Protein AF-A0A349UKY9-F1 (afdb_monomer)

Nearest PDB structures (foldseek):
  5ol2-assembly2_D  TM=9.717E-01  e=6.155E-04  Clostridioides difficile
  7qh2-assembly1_D  TM=9.068E-01  e=9.927E-04  Acetobacterium woodii
  3ih5-assembly1_B  TM=9.298E-01  e=1.714E-03  Bacteroides thetaiotaomicron
  4l2i-assembly1_A  TM=9.651E-01  e=3.891E-03  Acidaminococcus fermentans DSM 20731
  3fg9-assembly1_B  TM=5.117E-01  e=6.984E-01  L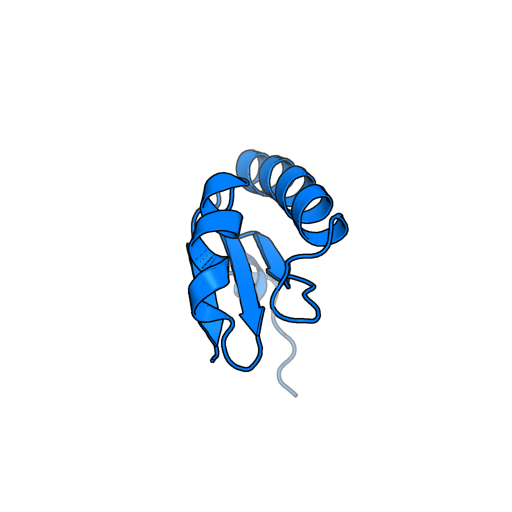actiplantibacillus plantarum

Solvent-accessible surface area (backbone atoms only — not comparable to full-atom values): 4444 Å² total; per-residue (Å²): 132,88,76,80,49,72,76,57,55,72,69,68,74,59,34,80,42,75,50,48,63,58,96,90,38,78,40,72,65,35,52,56,49,31,54,56,34,39,60,55,12,58,78,65,76,42,46,23,35,31,37,39,76,42,82,78,44,69,79,52,40,62,59,43,44,77,45,61,24,77,39,64,49,73,46,100

pLDDT: mean 96.26, std 4.4, range [68.06, 98.81]

Mean predicted aligned error: 3.16 Å

Sequence (76 aa):
MHTPTEMDRAQYRNVWVIAEHRDGKLKGVTFELLGAARQLADARRSEVWCVLLGSGVSALAGECIARQADVALVVD

Foldseek 3Di:
DDDDDPVNVVPDFAFEQEFDDDPQGTDPVSLVVLVVSQVVNVVVVGFYEYEYDDPPNPVVQVVSVVSRHPYYHYDD

Radius of gyration: 13.84 Å; Cα contacts (8 Å, |Δi|>4): 128; chains: 1; bounding box: 37×23×31 Å

Secondary structure (DSSP, 8-state):
-PPPPHHHHTT--SEEEEPPEETTEE-HHHHHHHHHHHHHHHHTT--EEEEEESTTGGGGHHHHHHTT-SEEEEE-

Structure (mmCIF, N/CA/C/O backbone):
data_AF-A0A349UKY9-F1
#
_entry.id   AF-A0A349UKY9-F1
#
loop_
_atom_site.group_PDB
_atom_site.id
_atom_site.type_symbol
_atom_site.label_atom_id
_atom_site.label_alt_id
_atom_site.label_comp_id
_atom_site.label_asym_id
_atom_site.label_entity_id
_atom_site.label_seq_id
_atom_site.pdbx_PDB_ins_code
_atom_site.Cartn_x
_atom_site.Cartn_y
_atom_site.Cartn_z
_atom_site.occupancy
_atom_site.B_iso_or_equiv
_atom_site.auth_seq_id
_atom_site.auth_comp_id
_atom_site.auth_asym_id
_atom_site.auth_atom_id
_atom_site.pdbx_PDB_model_num
ATOM 1 N N . MET A 1 1 ? 29.111 -10.046 11.302 1.00 68.06 1 MET A N 1
ATOM 2 C CA . MET A 1 1 ? 27.980 -9.607 10.456 1.00 68.06 1 MET A CA 1
ATOM 3 C C . MET A 1 1 ? 28.226 -10.142 9.056 1.00 68.06 1 MET A C 1
ATOM 5 O O . MET A 1 1 ? 29.341 -9.987 8.577 1.00 68.06 1 MET A O 1
ATOM 9 N N . HIS A 1 2 ? 27.251 -10.816 8.444 1.00 82.19 2 HIS A N 1
ATOM 10 C CA . HIS A 1 2 ? 27.332 -11.219 7.034 1.00 82.19 2 HIS A CA 1
ATOM 11 C C . HIS A 1 2 ? 27.015 -9.999 6.169 1.00 82.19 2 HIS A C 1
ATOM 13 O O . HIS A 1 2 ? 25.926 -9.440 6.296 1.00 82.19 2 HIS A O 1
ATOM 19 N N . THR A 1 3 ? 27.955 -9.555 5.337 1.00 90.12 3 THR A N 1
ATOM 20 C CA . THR A 1 3 ? 27.692 -8.487 4.365 1.00 90.12 3 THR A CA 1
ATOM 21 C C . THR A 1 3 ? 27.083 -9.125 3.117 1.00 90.12 3 THR A C 1
ATOM 23 O O . THR A 1 3 ? 27.743 -9.975 2.520 1.00 90.12 3 THR A O 1
ATOM 26 N N . PRO A 1 4 ? 25.868 -8.733 2.691 1.00 87.06 4 PRO A N 1
ATOM 27 C CA . PRO A 1 4 ? 25.245 -9.314 1.510 1.00 87.06 4 PRO A CA 1
ATOM 28 C C . PRO A 1 4 ? 26.110 -9.088 0.272 1.00 87.06 4 PRO A C 1
ATOM 30 O O . PRO A 1 4 ? 26.581 -7.969 0.021 1.00 87.06 4 PRO A O 1
ATOM 33 N N . THR A 1 5 ? 26.295 -10.143 -0.509 1.00 95.38 5 THR A N 1
ATOM 34 C CA . THR A 1 5 ? 26.957 -10.084 -1.811 1.00 95.38 5 THR A CA 1
ATOM 35 C C . THR A 1 5 ? 26.039 -9.448 -2.857 1.00 95.38 5 THR A C 1
ATOM 37 O O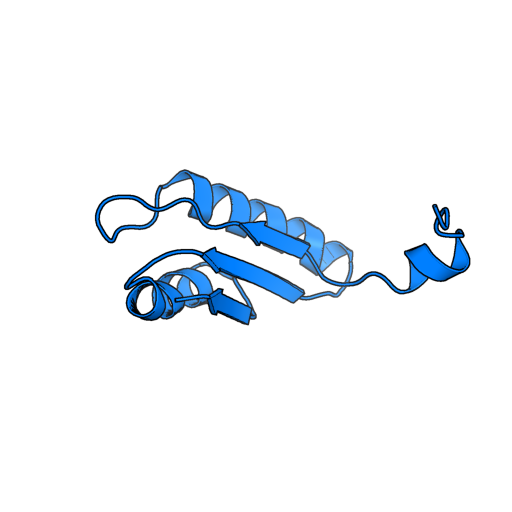 . THR A 1 5 ? 24.855 -9.195 -2.625 1.00 95.38 5 THR A O 1
ATOM 40 N N . GLU A 1 6 ? 26.577 -9.172 -4.040 1.00 92.81 6 GLU A N 1
ATOM 41 C CA . GLU A 1 6 ? 25.764 -8.738 -5.179 1.00 92.81 6 GLU A CA 1
ATOM 42 C C . GLU A 1 6 ? 24.753 -9.816 -5.607 1.00 92.81 6 GLU A C 1
ATOM 44 O O . GLU A 1 6 ? 23.597 -9.501 -5.883 1.00 92.81 6 GLU A O 1
ATOM 49 N N . MET A 1 7 ? 25.154 -11.091 -5.538 1.00 92.50 7 MET A N 1
ATOM 50 C CA . MET A 1 7 ? 24.287 -12.244 -5.801 1.00 92.50 7 MET A CA 1
ATOM 51 C C . MET A 1 7 ? 23.135 -12.349 -4.788 1.00 92.50 7 MET A C 1
ATOM 53 O O . MET A 1 7 ? 22.016 -12.706 -5.157 1.00 92.50 7 MET A O 1
ATOM 57 N N . ASP A 1 8 ? 23.382 -12.000 -3.521 1.00 93.94 8 ASP A N 1
ATOM 58 C CA . ASP A 1 8 ? 22.334 -11.949 -2.493 1.00 93.94 8 ASP A CA 1
ATOM 59 C C . ASP A 1 8 ? 21.328 -10.828 -2.797 1.00 93.94 8 ASP A C 1
ATOM 61 O O . ASP A 1 8 ? 20.117 -11.040 -2.752 1.00 93.94 8 ASP A O 1
ATOM 65 N N . ARG A 1 9 ? 21.816 -9.637 -3.172 1.00 89.69 9 ARG A N 1
ATOM 66 C CA . ARG A 1 9 ? 20.967 -8.476 -3.492 1.00 89.69 9 ARG A CA 1
ATOM 67 C C . ARG A 1 9 ? 20.128 -8.668 -4.754 1.00 89.69 9 ARG A C 1
ATOM 69 O O . ARG A 1 9 ? 19.007 -8.168 -4.808 1.00 89.69 9 ARG A O 1
ATOM 76 N N . ALA A 1 10 ? 20.633 -9.404 -5.744 1.00 90.62 10 ALA A N 1
ATOM 77 C CA . ALA A 1 10 ? 19.904 -9.709 -6.977 1.00 90.62 10 ALA A CA 1
ATOM 78 C C . ALA A 1 10 ? 18.603 -10.503 -6.734 1.00 90.62 10 ALA A C 1
ATOM 80 O O . ALA A 1 10 ? 17.713 -10.514 -7.584 1.00 90.62 10 ALA A O 1
ATOM 81 N N . GLN A 1 11 ? 18.473 -11.151 -5.572 1.00 91.88 11 GLN A N 1
ATOM 82 C CA . GLN A 1 11 ? 17.279 -11.906 -5.191 1.00 91.88 11 GLN A CA 1
ATOM 83 C C . GLN A 1 11 ? 16.187 -11.029 -4.560 1.00 91.88 11 GLN A C 1
ATOM 85 O O . GLN A 1 11 ? 15.048 -11.480 -4.434 1.00 91.88 11 GLN A O 1
ATOM 90 N N . TYR A 1 12 ? 16.491 -9.785 -4.175 1.00 93.69 12 TYR A N 1
ATOM 91 C CA . TYR A 1 12 ? 15.516 -8.895 -3.546 1.00 93.69 12 TYR A CA 1
ATOM 92 C C . TYR A 1 12 ? 14.471 -8.420 -4.557 1.00 93.69 12 TYR A C 1
ATOM 94 O O . TYR A 1 12 ? 14.788 -7.868 -5.614 1.00 93.69 12 TYR A O 1
ATOM 102 N N . ARG A 1 13 ? 13.195 -8.599 -4.209 1.00 94.75 13 ARG A N 1
ATOM 103 C CA . ARG A 1 13 ? 12.052 -8.224 -5.047 1.00 94.75 13 ARG A CA 1
ATOM 104 C C . ARG A 1 13 ? 11.079 -7.326 -4.300 1.00 94.75 13 ARG A C 1
ATOM 106 O O . ARG A 1 13 ? 11.138 -7.207 -3.079 1.00 94.75 13 ARG A O 1
ATOM 113 N N . ASN A 1 14 ? 10.166 -6.760 -5.083 1.00 97.88 14 ASN A N 1
ATOM 114 C CA . ASN A 1 14 ? 9.047 -5.928 -4.653 1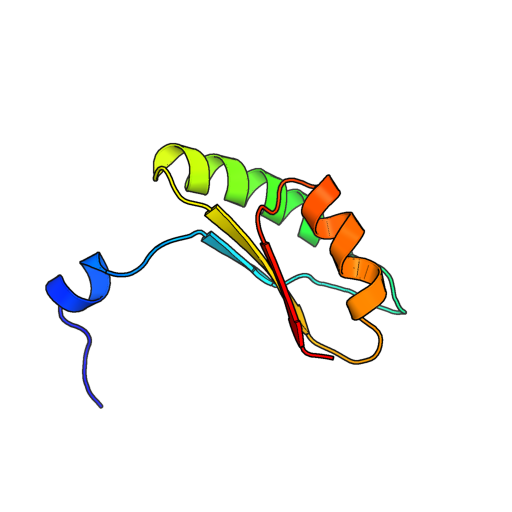.00 97.88 14 ASN A CA 1
ATOM 115 C C . ASN A 1 14 ? 9.486 -4.564 -4.107 1.00 97.88 14 ASN A C 1
ATOM 117 O O . ASN A 1 14 ? 10.677 -4.274 -3.933 1.00 97.88 14 ASN A O 1
ATOM 121 N N . VAL A 1 15 ? 8.504 -3.688 -3.932 1.00 98.31 15 VAL A N 1
ATOM 122 C CA . VAL A 1 15 ? 8.646 -2.358 -3.338 1.00 98.31 15 VAL A CA 1
ATOM 123 C C . VAL A 1 15 ? 7.749 -2.313 -2.114 1.00 98.31 15 VAL A C 1
ATOM 125 O O . VAL A 1 15 ? 6.568 -2.633 -2.202 1.00 98.31 15 VAL A O 1
ATOM 128 N N . TRP A 1 16 ? 8.319 -1.959 -0.968 1.00 98.56 16 TRP A N 1
ATOM 129 C CA . TRP A 1 16 ? 7.619 -2.006 0.309 1.00 98.56 16 TRP A CA 1
ATOM 130 C C . TRP A 1 16 ? 7.317 -0.588 0.789 1.00 98.56 16 TRP A C 1
ATOM 132 O O . TRP A 1 16 ? 8.198 0.270 0.782 1.00 98.56 16 TRP A O 1
ATOM 142 N N . VAL A 1 17 ? 6.080 -0.356 1.223 1.00 98.56 17 VAL A N 1
ATOM 143 C CA . VAL A 1 17 ? 5.620 0.902 1.823 1.00 98.56 17 VAL A CA 1
ATOM 144 C C . VAL A 1 17 ? 5.141 0.608 3.233 1.00 98.56 17 VAL A C 1
ATOM 146 O O . VAL A 1 17 ? 4.202 -0.160 3.413 1.00 98.56 17 VAL A O 1
ATOM 149 N N . ILE A 1 18 ? 5.755 1.229 4.235 1.00 98.31 18 ILE A N 1
ATOM 150 C CA . ILE A 1 18 ? 5.237 1.188 5.606 1.00 98.31 18 ILE A CA 1
ATOM 151 C C . ILE A 1 18 ? 4.109 2.214 5.703 1.00 98.31 18 ILE A C 1
ATOM 153 O O . ILE A 1 18 ? 4.323 3.397 5.441 1.00 98.31 18 ILE A O 1
ATOM 157 N N . ALA A 1 19 ? 2.909 1.757 6.050 1.00 98.19 19 ALA A N 1
ATOM 158 C CA . ALA A 1 19 ? 1.744 2.615 6.179 1.00 98.19 19 ALA A CA 1
ATOM 159 C C . ALA A 1 19 ? 1.791 3.410 7.487 1.00 98.19 19 ALA A C 1
ATOM 161 O O . ALA A 1 19 ? 1.721 2.846 8.580 1.00 98.19 19 ALA A O 1
ATOM 162 N N . GLU A 1 20 ? 1.843 4.736 7.374 1.00 97.75 20 GLU A N 1
ATOM 163 C CA . GLU A 1 20 ? 1.610 5.619 8.508 1.00 97.75 20 GLU A CA 1
ATOM 164 C C . GLU A 1 20 ? 0.107 5.689 8.798 1.00 97.75 20 GLU A C 1
ATOM 166 O O . GLU A 1 20 ? -0.719 5.961 7.914 1.00 97.75 20 GLU A O 1
ATOM 171 N N . HIS A 1 21 ? -0.249 5.465 10.061 1.00 97.12 21 HIS A N 1
ATOM 172 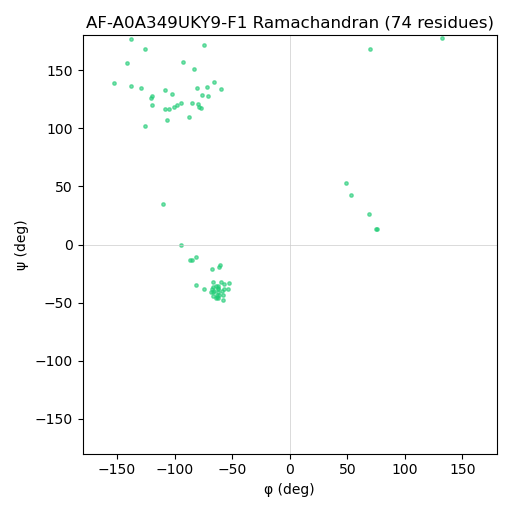C CA . HIS A 1 21 ? -1.613 5.565 10.558 1.00 97.12 21 HIS A CA 1
ATOM 173 C C . HIS A 1 21 ? -1.636 6.175 11.958 1.00 97.12 21 HIS A C 1
ATOM 175 O O . HIS A 1 21 ? -0.644 6.160 12.688 1.00 97.12 21 HIS A O 1
ATOM 181 N N . ARG A 1 22 ? -2.772 6.769 12.319 1.00 96.06 22 ARG A N 1
ATOM 182 C CA . ARG A 1 22 ? -3.030 7.285 13.666 1.00 96.06 22 ARG A CA 1
ATOM 183 C C . ARG A 1 22 ? -4.526 7.266 13.934 1.00 96.06 22 ARG A C 1
ATOM 185 O O . ARG A 1 22 ? -5.300 7.622 13.048 1.00 96.06 22 ARG A O 1
ATOM 192 N N . ASP A 1 23 ? -4.911 6.880 15.148 1.00 94.69 23 ASP A N 1
ATOM 193 C CA . ASP A 1 23 ? -6.310 6.831 15.596 1.00 94.69 23 ASP A CA 1
ATOM 194 C C . ASP A 1 23 ? -7.205 6.013 14.641 1.00 94.69 23 ASP A C 1
ATOM 196 O O . ASP A 1 23 ? -8.307 6.428 14.280 1.00 94.69 23 ASP A O 1
ATOM 200 N N . GLY A 1 24 ? -6.692 4.862 14.183 1.00 94.12 24 GLY A N 1
ATOM 201 C CA . GLY A 1 24 ? -7.407 3.946 13.289 1.00 94.12 24 GLY A CA 1
ATOM 202 C C . GLY A 1 24 ? -7.624 4.487 11.875 1.00 94.12 24 GLY A C 1
ATOM 203 O O . GLY A 1 24 ? -8.603 4.118 11.234 1.00 94.12 24 GLY A O 1
ATOM 204 N N . LYS A 1 25 ? -6.767 5.401 11.398 1.00 97.12 25 LYS A N 1
ATOM 205 C CA . LYS A 1 25 ? -6.863 5.998 10.057 1.00 97.12 25 LYS A CA 1
ATOM 206 C C . LYS A 1 25 ? -5.504 6.102 9.385 1.00 97.12 25 LYS A C 1
ATOM 208 O O . LYS A 1 25 ? -4.545 6.579 9.996 1.00 97.12 25 LYS A O 1
ATOM 213 N N . LEU A 1 26 ? -5.450 5.741 8.106 1.00 98.00 26 LEU A N 1
ATOM 214 C CA . LEU A 1 26 ? -4.279 5.969 7.264 1.00 98.00 26 LEU A CA 1
ATOM 215 C C . LEU A 1 26 ? -4.031 7.466 7.054 1.00 98.00 26 LEU A C 1
ATOM 217 O O . LEU A 1 26 ? -4.955 8.261 6.865 1.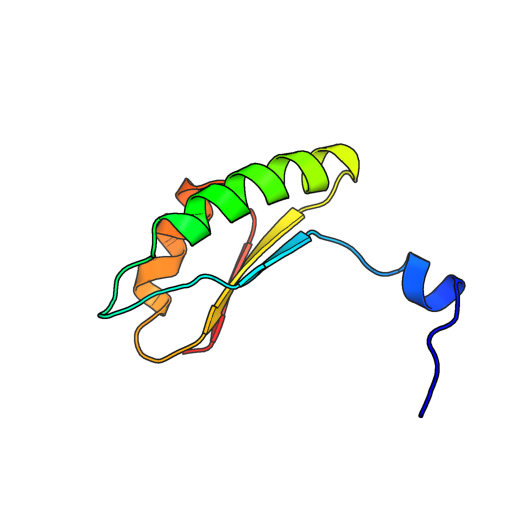00 98.00 26 LEU A O 1
ATOM 221 N N . LYS A 1 27 ? -2.757 7.856 7.076 1.00 98.06 27 LYS A N 1
ATOM 222 C CA . LYS A 1 27 ? -2.325 9.217 6.751 1.00 98.06 27 LYS A CA 1
ATOM 223 C C . LYS A 1 27 ? -2.180 9.397 5.244 1.00 98.06 27 LYS A C 1
ATOM 225 O O . LYS A 1 27 ? -1.842 8.461 4.528 1.00 98.06 27 LYS A O 1
ATOM 230 N N . GLY A 1 28 ? -2.379 10.632 4.778 1.00 97.56 28 GLY A N 1
ATOM 231 C CA . GLY A 1 28 ? -2.274 10.990 3.357 1.00 97.56 28 GLY A CA 1
ATOM 232 C C . GLY A 1 28 ? -0.945 10.574 2.719 1.00 97.56 28 GLY A C 1
ATOM 233 O O . GLY A 1 28 ? -0.945 10.038 1.614 1.00 97.56 28 GLY A O 1
ATOM 234 N N . VAL A 1 29 ? 0.156 10.708 3.465 1.00 97.75 29 VAL A N 1
ATOM 235 C CA . VAL A 1 29 ? 1.504 10.316 3.023 1.00 97.75 29 VAL A CA 1
ATOM 236 C C . VAL A 1 29 ? 1.591 8.842 2.618 1.00 97.75 29 VAL A C 1
ATOM 238 O O . VAL A 1 29 ? 2.276 8.515 1.655 1.00 97.75 29 VAL A O 1
ATOM 241 N N . THR A 1 30 ? 0.835 7.949 3.265 1.00 98.25 30 THR A N 1
ATOM 242 C CA . THR A 1 30 ? 0.775 6.530 2.882 1.00 98.25 30 THR A CA 1
ATOM 243 C C . THR A 1 30 ? 0.306 6.375 1.439 1.00 98.25 30 THR A C 1
ATOM 245 O O . THR A 1 30 ? 0.847 5.569 0.691 1.00 98.25 30 THR A O 1
ATOM 248 N N . PHE A 1 31 ? -0.667 7.177 1.011 1.00 98.19 31 PHE A N 1
ATOM 249 C CA . PHE A 1 31 ? -1.218 7.100 -0.339 1.00 98.19 31 PHE A CA 1
ATOM 250 C C . PHE A 1 31 ? -0.275 7.686 -1.391 1.00 98.19 31 PHE A C 1
ATOM 252 O O . PHE A 1 31 ? -0.146 7.120 -2.474 1.00 98.19 31 PHE A O 1
ATOM 259 N N . GLU A 1 32 ? 0.414 8.779 -1.063 1.00 98.19 32 GLU A N 1
ATOM 260 C CA . GLU A 1 32 ? 1.452 9.362 -1.922 1.00 98.19 32 GLU A CA 1
ATOM 261 C C . GLU A 1 32 ? 2.600 8.367 -2.140 1.00 98.19 32 GLU A C 1
ATOM 263 O O . GLU A 1 32 ? 3.035 8.145 -3.273 1.00 98.19 32 GLU A O 1
ATOM 268 N N . LEU A 1 33 ? 3.032 7.695 -1.066 1.00 98.56 33 LEU A N 1
ATOM 269 C CA . LEU A 1 33 ? 4.061 6.660 -1.124 1.00 98.56 33 LEU A CA 1
ATOM 270 C C . LEU A 1 33 ? 3.614 5.435 -1.920 1.00 98.56 33 LEU A C 1
ATOM 272 O O . LEU A 1 33 ? 4.411 4.912 -2.693 1.00 98.56 33 LEU A O 1
ATOM 276 N N . LEU A 1 34 ? 2.362 4.989 -1.783 1.00 98.56 34 LEU A N 1
ATOM 277 C CA . LEU A 1 34 ? 1.832 3.887 -2.593 1.00 98.56 34 LEU A CA 1
ATOM 278 C C . LEU A 1 34 ? 1.812 4.235 -4.088 1.00 98.56 34 LEU A C 1
ATOM 280 O O . LEU A 1 34 ? 2.227 3.416 -4.907 1.00 98.56 34 LEU A O 1
ATOM 284 N N . GLY A 1 35 ? 1.428 5.464 -4.446 1.00 98.00 35 GLY A N 1
ATOM 285 C CA . GLY A 1 35 ? 1.476 5.935 -5.833 1.00 98.00 35 GLY A CA 1
ATOM 286 C C . GLY A 1 35 ? 2.901 5.974 -6.401 1.00 98.00 35 GLY A C 1
ATOM 287 O O . GLY A 1 35 ? 3.140 5.518 -7.520 1.00 98.00 35 GLY A O 1
ATOM 288 N N . ALA A 1 36 ? 3.873 6.462 -5.625 1.00 98.25 36 ALA A N 1
ATOM 289 C CA . ALA A 1 36 ? 5.283 6.450 -6.025 1.00 98.25 36 ALA A CA 1
ATOM 290 C C . ALA A 1 36 ? 5.852 5.020 -6.109 1.00 98.25 36 ALA A C 1
ATOM 292 O O . ALA A 1 36 ? 6.574 4.679 -7.050 1.00 98.25 36 ALA A O 1
ATOM 293 N N . ALA A 1 37 ? 5.491 4.158 -5.156 1.00 98.62 37 ALA A N 1
ATOM 294 C CA . ALA A 1 37 ? 5.893 2.759 -5.131 1.00 98.62 37 ALA A CA 1
ATOM 295 C C . ALA A 1 37 ? 5.360 1.995 -6.343 1.00 98.62 37 ALA A C 1
ATOM 297 O O . ALA A 1 37 ? 6.102 1.195 -6.909 1.00 98.62 37 ALA A O 1
ATOM 298 N N . ARG A 1 38 ? 4.128 2.282 -6.783 1.00 98.62 38 ARG A N 1
ATOM 299 C CA . ARG A 1 38 ? 3.536 1.680 -7.982 1.00 98.62 38 ARG A CA 1
ATOM 300 C C . ARG A 1 38 ? 4.376 1.949 -9.225 1.00 98.62 38 ARG A C 1
ATOM 302 O O . ARG A 1 38 ? 4.735 1.007 -9.924 1.00 98.62 38 ARG A O 1
ATOM 309 N N . GLN A 1 39 ? 4.780 3.203 -9.439 1.00 98.25 39 GLN A N 1
ATOM 310 C CA . GLN A 1 39 ? 5.642 3.574 -10.569 1.00 98.25 39 GLN A CA 1
ATOM 311 C C . GLN A 1 39 ? 6.973 2.802 -10.549 1.00 98.25 39 GLN A C 1
ATOM 313 O O . GLN A 1 39 ? 7.414 2.282 -11.575 1.00 98.25 39 GLN A O 1
ATOM 318 N N . LEU A 1 40 ? 7.601 2.677 -9.374 1.00 98.06 40 LEU A N 1
ATOM 319 C CA . LEU A 1 40 ? 8.851 1.928 -9.216 1.00 98.06 40 LEU A CA 1
ATOM 320 C C . LEU A 1 40 ? 8.662 0.417 -9.416 1.00 98.06 40 LEU A C 1
ATOM 322 O O . LEU A 1 40 ? 9.505 -0.248 -10.024 1.00 98.06 40 LEU A O 1
ATOM 326 N N . ALA A 1 41 ? 7.574 -0.136 -8.889 1.00 98.44 41 ALA A N 1
ATOM 327 C CA . ALA A 1 41 ? 7.265 -1.552 -8.969 1.00 98.44 41 ALA A CA 1
ATOM 328 C C . ALA A 1 41 ? 6.955 -1.975 -10.411 1.00 98.44 41 ALA A C 1
ATOM 330 O O . ALA A 1 41 ? 7.445 -3.021 -10.842 1.00 98.44 41 ALA A O 1
ATOM 331 N N . ASP A 1 42 ? 6.261 -1.132 -11.181 1.00 98.12 42 ASP A N 1
ATOM 332 C CA . ASP A 1 42 ? 5.978 -1.352 -12.604 1.00 98.12 42 ASP A CA 1
ATOM 333 C C . ASP A 1 42 ? 7.263 -1.364 -13.436 1.00 98.12 42 ASP A C 1
ATOM 335 O O . ASP A 1 42 ? 7.493 -2.292 -14.215 1.00 98.12 42 ASP A O 1
ATOM 339 N N . ALA A 1 43 ? 8.162 -0.399 -13.204 1.00 97.44 43 ALA A N 1
ATOM 340 C CA . ALA A 1 43 ? 9.466 -0.351 -13.868 1.00 97.44 43 ALA A CA 1
ATOM 341 C C . ALA A 1 43 ? 10.316 -1.607 -13.592 1.00 97.44 43 ALA A C 1
ATOM 343 O O . ALA A 1 43 ? 11.083 -2.051 -14.448 1.00 97.44 43 ALA A O 1
ATOM 344 N N . ARG A 1 44 ? 10.157 -2.206 -12.405 1.00 95.19 44 ARG A N 1
ATOM 345 C CA . ARG A 1 44 ? 10.866 -3.420 -11.970 1.00 95.19 44 ARG A CA 1
ATOM 346 C C . ARG A 1 44 ? 10.092 -4.716 -12.230 1.00 95.19 44 ARG A C 1
ATOM 348 O O . ARG A 1 44 ? 10.617 -5.780 -11.906 1.00 95.19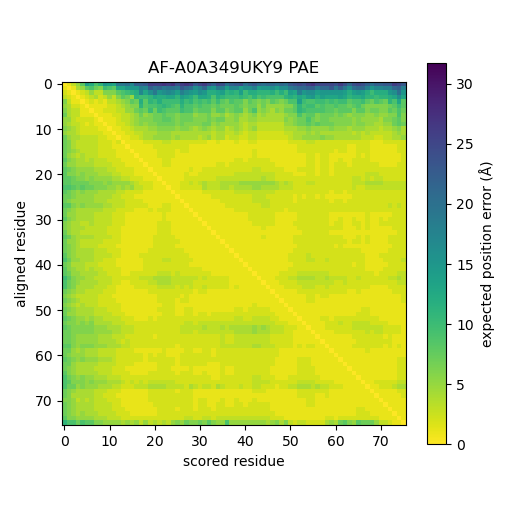 44 ARG A O 1
ATOM 355 N N . ARG A 1 45 ? 8.882 -4.646 -12.806 1.00 96.69 45 ARG A N 1
ATOM 356 C CA . ARG A 1 45 ? 7.960 -5.786 -12.992 1.00 96.69 45 ARG A CA 1
ATOM 357 C C . ARG A 1 45 ? 7.787 -6.592 -11.700 1.00 96.69 45 ARG A C 1
ATOM 359 O O . ARG A 1 45 ? 8.030 -7.796 -11.659 1.00 96.69 45 ARG A O 1
ATOM 366 N N . SER A 1 46 ? 7.436 -5.893 -10.629 1.00 97.75 46 SER A N 1
ATOM 367 C CA . SER A 1 46 ? 7.316 -6.437 -9.275 1.00 97.75 46 SER A CA 1
ATOM 368 C C . SER A 1 46 ? 6.073 -5.899 -8.570 1.00 97.75 46 SER A C 1
ATOM 370 O O . SER A 1 46 ? 5.353 -5.065 -9.120 1.00 97.75 46 SER A O 1
ATOM 372 N N . GLU A 1 47 ? 5.827 -6.371 -7.353 1.00 98.69 47 GLU A N 1
ATOM 373 C CA . GLU A 1 47 ? 4.652 -5.992 -6.571 1.00 98.69 47 GLU A CA 1
ATOM 374 C C . GLU A 1 47 ? 4.925 -4.806 -5.634 1.00 98.69 47 GLU A C 1
ATOM 376 O O . GLU A 1 47 ? 6.064 -4.570 -5.211 1.00 98.69 47 GLU A O 1
ATOM 381 N N . VAL A 1 48 ? 3.859 -4.104 -5.253 1.00 98.81 48 VAL A N 1
ATOM 382 C CA . VAL A 1 48 ? 3.828 -3.148 -4.141 1.00 98.81 48 VAL A CA 1
ATOM 383 C C . VAL A 1 48 ? 3.247 -3.832 -2.913 1.00 98.81 48 VAL A C 1
ATOM 385 O O . VAL A 1 48 ? 2.102 -4.284 -2.915 1.00 98.81 48 VAL A O 1
ATOM 388 N N . TRP A 1 49 ? 4.038 -3.888 -1.848 1.00 98.81 49 TRP A N 1
ATOM 389 C CA . TRP A 1 49 ? 3.647 -4.455 -0.563 1.00 98.81 49 TRP A CA 1
ATOM 390 C C . TRP A 1 49 ? 3.460 -3.326 0.447 1.00 98.81 49 TRP A C 1
ATOM 392 O O . TRP A 1 49 ? 4.405 -2.608 0.772 1.00 98.81 49 TRP A O 1
ATOM 402 N N . CYS A 1 50 ? 2.243 -3.156 0.952 1.00 98.75 50 CYS A N 1
ATOM 403 C CA . CYS A 1 50 ? 1.946 -2.208 2.014 1.00 98.75 50 CYS A CA 1
ATOM 404 C C . CYS A 1 50 ? 2.005 -2.910 3.371 1.00 98.75 50 CYS A C 1
ATOM 406 O O . CYS A 1 50 ? 1.292 -3.884 3.591 1.00 98.75 50 CYS A O 1
ATOM 408 N N . VAL A 1 51 ? 2.852 -2.432 4.275 1.00 98.62 51 VAL A N 1
ATOM 409 C CA . VAL A 1 51 ? 3.047 -3.009 5.606 1.00 98.62 51 VAL A CA 1
ATOM 410 C C . VAL A 1 51 ? 2.281 -2.185 6.632 1.00 98.62 51 VAL A C 1
ATOM 412 O O . VAL A 1 51 ? 2.575 -1.006 6.831 1.00 98.62 51 VAL A O 1
ATOM 415 N N . LEU A 1 52 ? 1.318 -2.818 7.295 1.00 98.44 52 LEU A N 1
ATOM 416 C CA . LEU A 1 52 ? 0.511 -2.259 8.374 1.00 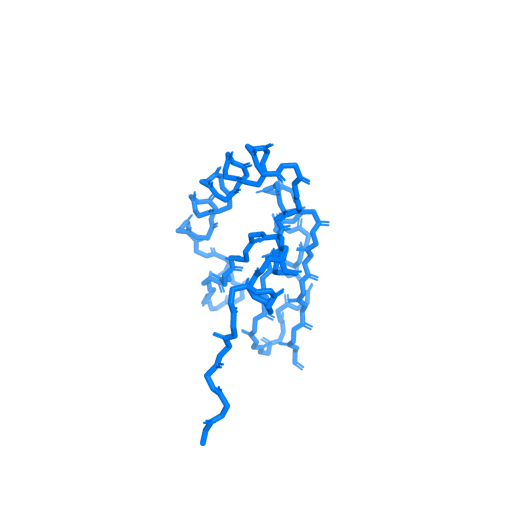98.44 52 LEU A CA 1
ATOM 417 C C . LEU A 1 52 ? 0.985 -2.848 9.701 1.00 98.44 52 LEU A C 1
ATOM 419 O O . LEU A 1 52 ? 0.883 -4.053 9.910 1.00 98.44 52 LEU A O 1
ATOM 423 N N . LEU A 1 53 ? 1.504 -1.997 10.585 1.00 97.56 53 LEU A N 1
ATOM 424 C CA . LEU A 1 53 ? 2.013 -2.392 11.899 1.00 97.56 53 LEU A CA 1
ATOM 425 C C . LEU A 1 53 ? 1.221 -1.684 13.000 1.00 97.56 53 LEU A C 1
ATOM 427 O O . LEU A 1 53 ? 1.141 -0.453 12.993 1.00 97.56 53 LEU A O 1
ATOM 431 N N . GLY A 1 54 ? 0.700 -2.431 13.969 1.00 95.88 54 GLY A N 1
ATOM 432 C CA . GLY A 1 54 ? 0.083 -1.890 15.184 1.00 95.88 54 GLY A CA 1
ATOM 433 C C . GLY A 1 54 ? -1.268 -2.523 15.498 1.00 95.88 54 GLY A C 1
ATOM 434 O O . GLY A 1 54 ? -1.779 -3.310 14.724 1.00 95.88 54 GLY A O 1
ATOM 435 N N . SER A 1 55 ? -1.878 -2.132 16.615 1.00 95.62 55 SER A N 1
ATOM 436 C CA . SER A 1 55 ? -3.118 -2.763 17.078 1.00 95.62 55 SER A CA 1
ATOM 437 C C . SER A 1 55 ? -4.366 -2.237 16.356 1.00 95.62 55 SER A C 1
ATOM 439 O O . SER A 1 55 ? -4.546 -1.027 16.198 1.00 95.62 55 SER A O 1
ATOM 441 N N . GLY A 1 56 ? -5.243 -3.152 15.945 1.00 95.88 56 GLY A N 1
ATOM 442 C CA . GLY A 1 56 ? -6.501 -2.898 15.247 1.00 95.88 56 GLY A CA 1
ATOM 443 C C . GLY A 1 56 ? -6.343 -2.513 13.775 1.00 95.88 56 GLY A C 1
ATOM 444 O O . GLY A 1 56 ? -7.292 -2.011 13.169 1.00 95.88 56 GLY A O 1
ATOM 445 N N . VAL A 1 57 ? -5.161 -2.705 13.182 1.00 97.75 57 VAL A N 1
ATOM 446 C CA . VAL A 1 57 ? -4.854 -2.218 11.824 1.00 97.75 57 VAL A CA 1
ATOM 447 C C . VAL A 1 57 ? -5.371 -3.130 10.715 1.00 97.75 57 VAL A C 1
ATOM 449 O O . VAL A 1 57 ? -5.417 -2.702 9.562 1.00 97.75 57 VAL A O 1
ATOM 452 N N . SER A 1 58 ? -5.827 -4.347 11.035 1.00 97.75 58 SER A N 1
ATOM 453 C CA . SER A 1 58 ? -6.417 -5.277 10.058 1.00 97.75 58 SER A CA 1
ATOM 454 C C . SER A 1 58 ? -7.554 -4.648 9.237 1.00 97.75 58 SER A C 1
ATOM 456 O O . SER A 1 58 ? -7.696 -4.932 8.048 1.00 97.75 58 SER A O 1
ATOM 458 N N . ALA A 1 59 ? -8.329 -3.736 9.837 1.00 97.25 59 ALA A N 1
ATOM 459 C CA . ALA A 1 59 ? -9.419 -3.028 9.163 1.00 97.25 59 ALA A CA 1
ATOM 460 C C . ALA A 1 59 ? -8.948 -2.056 8.059 1.00 97.25 59 ALA A C 1
ATOM 462 O O . ALA A 1 59 ? -9.726 -1.728 7.166 1.00 97.25 59 ALA A O 1
ATOM 463 N N . LEU A 1 60 ? -7.683 -1.616 8.090 1.00 98.06 60 LEU A N 1
ATOM 464 C CA . LEU A 1 60 ? -7.110 -0.656 7.137 1.00 98.06 60 LEU A CA 1
ATOM 465 C C . LEU A 1 60 ? -6.552 -1.318 5.869 1.00 98.06 60 LEU A C 1
ATOM 467 O O . LEU A 1 60 ? -6.293 -0.632 4.881 1.00 98.06 60 LEU A O 1
ATOM 471 N N . ALA A 1 61 ? -6.387 -2.644 5.860 1.00 98.00 61 ALA A N 1
ATOM 472 C CA . ALA A 1 61 ? -5.774 -3.377 4.750 1.00 98.00 61 ALA A CA 1
ATOM 473 C C . ALA A 1 61 ? -6.490 -3.151 3.409 1.00 98.00 61 ALA A C 1
ATOM 475 O O . ALA A 1 61 ? -5.842 -2.992 2.374 1.00 98.00 61 ALA A O 1
ATOM 476 N N . GLY A 1 62 ? -7.825 -3.071 3.428 1.00 98.25 62 GLY A N 1
ATOM 477 C CA . GLY A 1 62 ? -8.622 -2.824 2.225 1.00 98.25 62 GLY A CA 1
ATOM 478 C C . GLY A 1 62 ? -8.324 -1.472 1.571 1.00 98.25 62 GLY A C 1
ATOM 479 O O . GLY A 1 62 ? -8.284 -1.382 0.344 1.00 98.25 62 GLY A O 1
ATOM 480 N N . GLU A 1 63 ? -8.048 -0.433 2.366 1.00 98.00 63 GLU A N 1
ATOM 481 C CA . GLU A 1 63 ? -7.683 0.887 1.843 1.00 98.00 63 GLU A CA 1
ATOM 482 C C . GLU A 1 63 ? -6.328 0.860 1.127 1.00 98.00 63 GLU A C 1
ATOM 484 O O . GLU A 1 63 ? -6.171 1.510 0.094 1.00 98.00 63 GLU A O 1
ATOM 489 N N . CYS A 1 64 ? -5.366 0.078 1.626 1.00 98.19 64 CYS A N 1
ATOM 490 C CA . CYS A 1 64 ? -4.067 -0.101 0.976 1.00 98.19 64 CYS A CA 1
ATOM 491 C C . CYS A 1 64 ? -4.216 -0.744 -0.411 1.00 98.19 64 CYS A C 1
ATOM 493 O O . CYS A 1 64 ? -3.655 -0.238 -1.384 1.00 98.19 64 CYS A O 1
ATOM 495 N N . ILE A 1 65 ? -5.018 -1.811 -0.520 1.00 98.38 65 ILE A N 1
ATOM 496 C CA . ILE A 1 65 ? -5.283 -2.492 -1.800 1.00 98.38 65 ILE A CA 1
ATOM 497 C C . ILE A 1 65 ? -5.998 -1.554 -2.780 1.00 98.38 65 ILE A C 1
ATOM 499 O O . ILE A 1 65 ? -5.588 -1.410 -3.932 1.00 98.38 65 ILE A O 1
ATOM 503 N N . ALA A 1 66 ? -7.015 -0.825 -2.309 1.00 97.81 66 ALA A N 1
ATOM 504 C CA . ALA A 1 66 ? -7.725 0.169 -3.118 1.00 97.81 66 ALA A CA 1
ATOM 505 C C . ALA A 1 66 ? -6.816 1.311 -3.619 1.00 97.81 66 ALA A C 1
ATOM 507 O O . ALA A 1 66 ? -7.171 2.025 -4.558 1.00 97.81 66 ALA A O 1
ATOM 508 N N . ARG A 1 67 ? -5.642 1.491 -3.002 1.00 96.75 67 ARG A N 1
ATOM 509 C CA . AR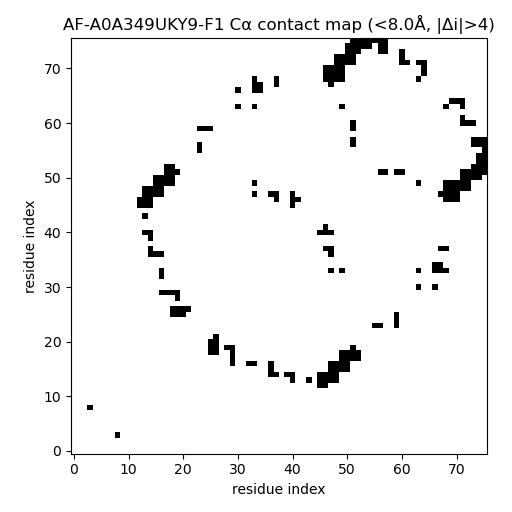G A 1 67 ? -4.638 2.508 -3.332 1.00 96.75 67 ARG A CA 1
ATOM 510 C C . ARG A 1 67 ? -3.379 1.907 -3.960 1.00 96.75 67 ARG A C 1
ATOM 512 O O . ARG A 1 67 ? -2.296 2.451 -3.791 1.00 96.75 67 ARG A O 1
ATOM 519 N N . GLN A 1 68 ? -3.547 0.851 -4.759 1.00 94.62 68 GLN A N 1
ATOM 520 C CA . GLN A 1 68 ? -2.526 0.249 -5.634 1.00 94.62 68 GLN A CA 1
ATOM 521 C C . GLN A 1 68 ? -1.459 -0.617 -4.947 1.00 94.62 68 GLN A C 1
ATOM 523 O O . GLN A 1 68 ? -0.466 -0.970 -5.591 1.00 94.62 68 GLN A O 1
ATOM 528 N N . ALA A 1 69 ? -1.655 -0.998 -3.681 1.00 98.62 69 ALA A N 1
ATOM 529 C CA . ALA A 1 69 ? -0.911 -2.121 -3.121 1.00 98.62 69 ALA A CA 1
ATOM 530 C C . ALA A 1 69 ? -1.426 -3.439 -3.723 1.00 98.62 69 ALA A C 1
ATOM 532 O O . ALA A 1 69 ? -2.634 -3.652 -3.796 1.00 98.62 69 ALA A O 1
ATOM 533 N N . ASP A 1 70 ? -0.518 -4.335 -4.106 1.00 98.75 70 ASP A N 1
ATOM 534 C CA . ASP A 1 70 ? -0.875 -5.701 -4.510 1.00 98.75 70 ASP A CA 1
ATOM 535 C C . ASP A 1 70 ? -1.068 -6.590 -3.275 1.00 98.75 70 ASP A C 1
ATOM 537 O O . ASP A 1 70 ? -1.933 -7.463 -3.240 1.00 98.75 70 ASP A O 1
ATOM 541 N N . VAL A 1 71 ? -0.270 -6.332 -2.232 1.00 98.75 71 VAL A N 1
ATOM 542 C CA . VAL A 1 71 ? -0.286 -7.067 -0.965 1.00 98.75 71 VAL A CA 1
ATOM 543 C C . VAL A 1 71 ? -0.385 -6.088 0.199 1.00 98.75 71 VAL A C 1
ATOM 545 O O . VAL A 1 71 ? 0.352 -5.104 0.255 1.00 98.75 71 VAL A O 1
ATOM 548 N N . ALA A 1 72 ? -1.255 -6.386 1.164 1.00 98.31 72 ALA A N 1
ATOM 549 C CA . ALA A 1 72 ? -1.267 -5.751 2.477 1.00 98.31 72 ALA A CA 1
ATOM 550 C C . ALA A 1 72 ? -0.733 -6.749 3.517 1.00 98.31 72 ALA A C 1
ATOM 552 O O . ALA A 1 72 ? -1.401 -7.728 3.847 1.00 98.31 72 ALA A O 1
ATOM 553 N N . LEU A 1 73 ? 0.485 -6.521 4.009 1.00 98.50 73 LEU A N 1
ATOM 554 C CA . LEU A 1 73 ? 1.092 -7.300 5.084 1.00 98.50 73 LEU A CA 1
ATOM 555 C C . LEU A 1 73 ? 0.671 -6.694 6.424 1.00 98.50 73 LEU A C 1
ATOM 557 O O . LEU A 1 73 ? 1.106 -5.599 6.775 1.00 98.50 73 LEU A O 1
ATOM 561 N N . VAL A 1 74 ? -0.179 -7.405 7.155 1.00 98.25 74 VAL A N 1
ATOM 562 C CA . VAL A 1 74 ? -0.751 -6.944 8.422 1.00 98.25 74 VAL A CA 1
ATOM 563 C C . VAL A 1 74 ? -0.033 -7.607 9.592 1.00 98.25 74 VAL A C 1
ATOM 565 O O . VAL A 1 74 ? 0.097 -8.830 9.630 1.00 98.25 74 VAL A O 1
ATOM 568 N N . VAL A 1 75 ? 0.408 -6.793 10.548 1.00 97.50 75 VAL A N 1
ATOM 569 C CA . VAL A 1 75 ? 0.916 -7.227 11.852 1.00 97.50 75 VAL A CA 1
ATOM 570 C C . VAL A 1 75 ? 0.120 -6.483 12.920 1.00 97.50 75 VAL A C 1
ATOM 572 O O . VAL A 1 75 ? 0.354 -5.291 13.145 1.00 97.50 75 VAL A O 1
ATOM 575 N N . ASP A 1 76 ? -0.837 -7.196 13.512 1.00 93.00 76 ASP A N 1
ATOM 576 C CA . ASP A 1 76 ? -1.826 -6.693 14.477 1.00 93.00 76 ASP A CA 1
ATOM 577 C C . ASP A 1 76 ? -1.479 -7.106 15.917 1.00 93.00 76 ASP A C 1
ATOM 579 O O . ASP A 1 76 ? -1.283 -8.328 16.135 1.00 93.00 76 ASP A 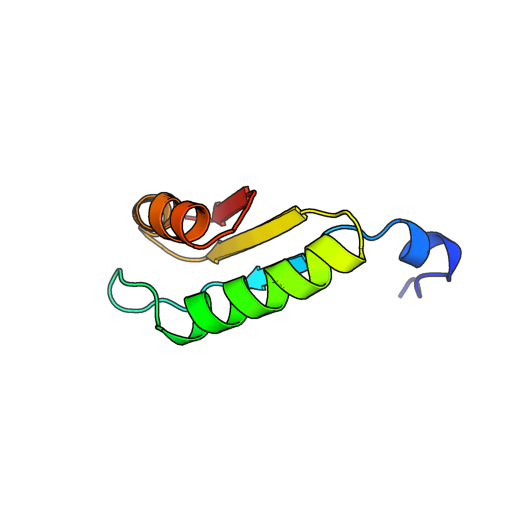O 1
#